Protein AF-A0A7V8X752-F1 (afdb_monomer)

Secondary structure (DSSP, 8-state):
----TTTEEEEPPPHHHHHHHHHHHHHHHHHH--HHHHHHHHTHHHHGGG--EEEEHHHHHHHHHHHHHHHHHHTT--

Radius of gyration: 18.07 Å; Cα contacts (8 Å, |Δi|>4): 47; chains: 1; bounding box: 47×33×44 Å

Solvent-accessible surface area (backbone atoms only — not comparable to full-atom values): 4725 Å² total; per-residue (Å²): 139,92,77,65,71,92,52,38,47,79,44,74,58,50,79,66,54,48,51,51,51,50,53,53,44,52,51,46,28,77,74,65,67,39,63,70,52,47,56,43,61,77,43,35,86,74,46,58,77,72,51,69,39,76,42,51,44,72,58,52,53,52,56,48,50,56,51,50,55,57,53,61,68,64,73,77,80,128

Foldseek 3Di:
DDDDPVWKDKDQDDPVRLVVVLVVLVVVCVVPVDPVSVVCNVPVVVNSRVDIDIGTVVVVVVVVVVVVVVVVVVPPDD

pLDDT: mean 90.41, std 12.04, range [45.31, 98.81]

Sequence (78 aa):
LRVNPASVEVRRGSGAETKELRALIERHVAATGSVRAQSILEDWANQSGAFWRVEPLAVLELAQADVEEENAGTGAAD

Nearest PDB structures (foldseek):
  6s6s-assembly1_C  TM=9.520E-01  e=2.365E-03  Azospirillum brasilense
  7mfm-assembly1_G  TM=7.855E-01  e=2.422E-02  Bacillus subtilis

Mean predicted aligned error: 6.54 Å

Structure (mmCIF, N/CA/C/O backbone):
data_AF-A0A7V8X752-F1
#
_entry.id   AF-A0A7V8X752-F1
#
loop_
_atom_site.group_PDB
_atom_site.id
_atom_site.type_symbol
_atom_site.label_atom_id
_atom_site.label_alt_id
_atom_site.label_comp_id
_atom_site.label_asym_id
_atom_site.label_entity_id
_atom_site.label_seq_id
_atom_site.pdbx_PDB_ins_code
_atom_site.Cartn_x
_atom_site.Cartn_y
_atom_site.Cartn_z
_atom_site.occupancy
_atom_site.B_iso_or_equiv
_atom_site.auth_seq_id
_atom_site.auth_comp_id
_atom_site.auth_asym_id
_atom_site.auth_atom_id
_atom_site.pdbx_PDB_model_num
ATOM 1 N N . LEU A 1 1 ? 8.310 -12.416 3.056 1.00 83.19 1 LEU A N 1
ATOM 2 C CA . LEU A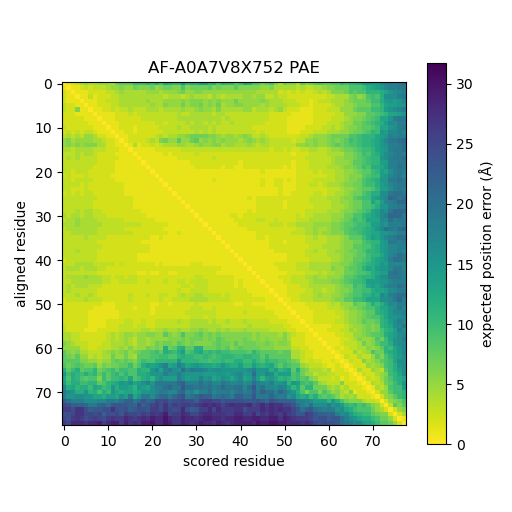 1 1 ? 7.396 -12.127 1.928 1.00 83.19 1 LEU A CA 1
ATOM 3 C C . LEU A 1 1 ? 7.565 -13.241 0.899 1.00 83.19 1 LEU A C 1
ATOM 5 O O . LEU A 1 1 ? 8.705 -13.594 0.634 1.00 83.19 1 LEU A O 1
ATOM 9 N N . ARG A 1 2 ? 6.485 -13.842 0.386 1.00 93.56 2 ARG A N 1
ATOM 10 C CA . ARG A 1 2 ? 6.557 -14.838 -0.699 1.00 93.56 2 ARG A CA 1
ATOM 11 C C . ARG A 1 2 ? 5.979 -14.203 -1.962 1.00 93.56 2 ARG A C 1
ATOM 13 O O . ARG A 1 2 ? 4.815 -13.824 -1.952 1.00 93.56 2 ARG A O 1
ATOM 20 N N . VAL A 1 3 ? 6.798 -14.065 -2.997 1.00 95.31 3 VAL A N 1
ATOM 21 C CA . VAL A 1 3 ? 6.435 -13.528 -4.320 1.00 95.31 3 VAL A CA 1
ATOM 22 C C . VAL A 1 3 ? 7.028 -14.421 -5.405 1.00 95.31 3 VAL A C 1
ATOM 24 O O . VAL A 1 3 ? 7.881 -15.253 -5.098 1.00 95.31 3 VAL A O 1
ATOM 27 N N . ASN A 1 4 ? 6.583 -14.260 -6.652 1.00 96.12 4 ASN A N 1
ATOM 28 C CA . ASN A 1 4 ? 7.248 -14.857 -7.807 1.00 96.12 4 ASN A CA 1
ATOM 29 C C . ASN A 1 4 ? 8.395 -13.933 -8.267 1.00 96.12 4 ASN A C 1
ATOM 31 O O . ASN A 1 4 ? 8.116 -12.945 -8.948 1.00 96.12 4 ASN A O 1
ATOM 35 N N . PRO A 1 5 ? 9.665 -14.223 -7.926 1.00 93.75 5 PRO A N 1
ATOM 36 C CA . PRO A 1 5 ? 10.773 -13.322 -8.235 1.00 93.75 5 PRO A CA 1
ATOM 37 C C . PRO A 1 5 ? 11.055 -13.220 -9.740 1.00 93.75 5 PRO A C 1
ATOM 39 O O . PRO A 1 5 ? 11.715 -12.283 -10.161 1.00 93.75 5 PRO A O 1
ATOM 42 N N . ALA A 1 6 ? 10.542 -14.146 -10.558 1.00 95.56 6 ALA A N 1
ATOM 43 C CA . ALA A 1 6 ? 10.706 -14.101 -12.010 1.00 95.56 6 ALA A CA 1
ATOM 44 C C . ALA A 1 6 ? 9.829 -13.037 -12.693 1.00 95.56 6 ALA A C 1
ATOM 46 O O . ALA A 1 6 ? 9.910 -12.870 -13.904 1.00 95.56 6 ALA A O 1
ATOM 47 N N . SER A 1 7 ? 8.938 -12.364 -11.959 1.00 95.50 7 SER A N 1
ATOM 48 C CA . SER A 1 7 ? 7.991 -11.412 -12.556 1.00 95.50 7 SER A CA 1
ATOM 49 C C . SER A 1 7 ? 7.898 -10.085 -11.819 1.00 95.50 7 SER A C 1
ATOM 51 O O . SER A 1 7 ? 7.367 -9.128 -12.382 1.00 95.50 7 SER A O 1
ATOM 53 N N . VAL A 1 8 ? 8.370 -10.009 -10.573 1.00 97.38 8 VAL A N 1
ATOM 54 C CA . VAL A 1 8 ? 8.260 -8.792 -9.766 1.00 97.38 8 VAL A CA 1
ATOM 55 C C . VAL A 1 8 ? 9.516 -8.520 -8.954 1.00 97.38 8 VAL A C 1
ATOM 57 O O . VAL A 1 8 ? 10.131 -9.435 -8.406 1.00 97.38 8 VAL A O 1
ATOM 60 N N . GLU A 1 9 ? 9.806 -7.236 -8.795 1.00 95.44 9 GLU A N 1
ATOM 61 C CA . GLU A 1 9 ? 10.684 -6.712 -7.762 1.00 95.44 9 GLU A CA 1
ATOM 62 C C . GLU A 1 9 ? 9.859 -6.248 -6.554 1.00 95.44 9 GLU A C 1
ATOM 64 O O . GLU A 1 9 ? 8.698 -5.836 -6.669 1.00 95.44 9 GLU A O 1
ATOM 69 N N . VAL A 1 10 ? 10.452 -6.336 -5.362 1.00 96.50 10 VAL A N 1
ATOM 70 C CA . VAL A 1 10 ? 9.834 -5.887 -4.114 1.00 96.50 10 VAL A CA 1
ATOM 71 C C . VAL A 1 10 ? 10.757 -4.941 -3.366 1.00 96.50 10 VAL A C 1
ATOM 73 O O . VAL A 1 10 ? 11.899 -5.271 -3.059 1.00 96.50 10 VAL A O 1
ATOM 76 N N . ARG A 1 11 ? 10.230 -3.772 -3.007 1.00 94.81 11 ARG A N 1
ATOM 77 C CA . ARG A 1 11 ? 10.957 -2.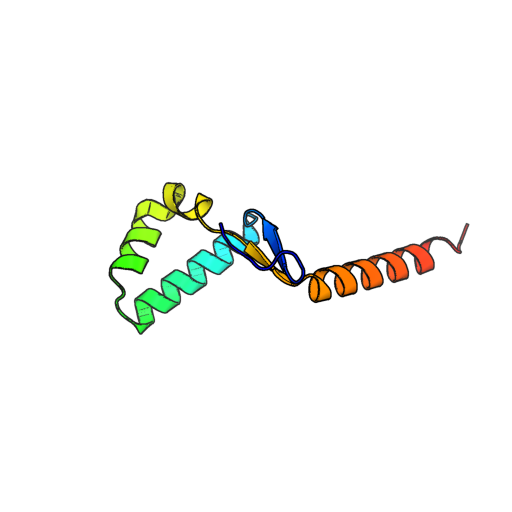745 -2.254 1.00 94.81 11 ARG A CA 1
ATOM 78 C C . ARG A 1 11 ? 10.060 -2.068 -1.229 1.00 94.81 11 ARG A C 1
ATOM 80 O O . ARG A 1 11 ? 8.849 -2.294 -1.176 1.00 94.81 11 ARG A O 1
ATOM 87 N N . ARG A 1 12 ? 10.652 -1.234 -0.377 1.00 94.56 12 ARG A N 1
ATOM 88 C CA . ARG A 1 12 ? 9.871 -0.325 0.470 1.00 94.56 12 ARG A CA 1
ATOM 89 C C . ARG A 1 12 ? 9.342 0.832 -0.371 1.00 94.56 12 ARG A C 1
ATOM 91 O O . ARG A 1 12 ? 9.994 1.264 -1.320 1.00 94.56 12 ARG A O 1
ATOM 98 N N . GLY A 1 13 ? 8.143 1.297 -0.030 1.00 90.62 13 GLY A N 1
ATOM 99 C CA . GLY A 1 13 ? 7.555 2.466 -0.673 1.00 90.62 13 GLY A CA 1
ATOM 100 C C . GLY A 1 13 ? 8.306 3.738 -0.285 1.00 90.62 13 GLY A C 1
ATOM 101 O O . GLY A 1 13 ? 8.707 3.908 0.866 1.00 90.62 13 GLY A O 1
ATOM 102 N N . SER A 1 14 ? 8.475 4.634 -1.248 1.00 90.75 14 SER A N 1
ATOM 103 C CA . SER A 1 14 ? 8.978 5.990 -1.034 1.00 90.75 14 SER A CA 1
ATOM 104 C C . SER A 1 14 ? 7.929 6.891 -0.364 1.00 90.75 14 SER A C 1
ATOM 106 O O . SER A 1 14 ? 6.761 6.526 -0.204 1.00 90.75 14 SER A O 1
ATOM 108 N N . GLY A 1 15 ? 8.317 8.115 0.007 1.00 91.38 15 GLY A N 1
ATOM 109 C CA . GLY A 1 15 ? 7.404 9.092 0.614 1.00 91.38 15 GLY A CA 1
ATOM 110 C C . GLY A 1 15 ? 6.202 9.465 -0.267 1.00 91.38 15 GLY A C 1
ATOM 111 O O . GLY A 1 15 ? 5.123 9.722 0.258 1.00 91.38 15 GLY A O 1
ATOM 112 N N . ALA A 1 16 ? 6.356 9.483 -1.594 1.00 93.56 16 ALA A N 1
ATOM 113 C CA . ALA A 1 16 ? 5.246 9.745 -2.514 1.00 93.56 16 ALA A CA 1
ATOM 114 C C . ALA A 1 16 ? 4.297 8.538 -2.607 1.00 93.56 16 ALA A C 1
ATOM 116 O O . ALA A 1 16 ? 3.093 8.681 -2.416 1.00 93.56 16 ALA A O 1
ATOM 117 N N . GLU A 1 17 ? 4.848 7.337 -2.791 1.00 94.44 17 GLU A N 1
ATOM 118 C CA . GLU A 1 17 ? 4.066 6.096 -2.908 1.00 94.44 17 GLU A CA 1
ATOM 119 C C . GLU A 1 17 ? 3.319 5.760 -1.611 1.00 94.44 17 GLU A C 1
ATOM 121 O O . GLU A 1 17 ? 2.187 5.287 -1.633 1.00 94.44 17 GLU A O 1
ATOM 126 N N . THR A 1 18 ? 3.925 6.031 -0.454 1.00 95.50 18 THR A N 1
ATOM 127 C CA . THR A 1 18 ? 3.269 5.838 0.849 1.00 95.50 18 THR A CA 1
ATOM 128 C C . THR A 1 18 ? 2.141 6.844 1.082 1.00 95.50 18 THR A C 1
ATOM 130 O O . THR A 1 18 ? 1.122 6.477 1.665 1.00 95.50 18 THR A O 1
ATOM 133 N N . LYS A 1 19 ? 2.263 8.088 0.595 1.00 96.56 19 LYS A N 1
ATOM 134 C CA . LYS A 1 19 ? 1.155 9.061 0.612 1.00 96.56 19 LYS A CA 1
ATOM 135 C C . LYS A 1 19 ? -0.002 8.603 -0.270 1.00 96.56 19 LYS A C 1
ATOM 137 O O . LYS A 1 19 ? -1.149 8.670 0.164 1.00 96.56 19 LYS A O 1
ATOM 142 N N . GLU A 1 20 ? 0.293 8.109 -1.469 1.00 97.62 20 GLU A N 1
ATOM 143 C CA . GLU A 1 20 ? -0.722 7.551 -2.364 1.00 97.62 20 GLU A CA 1
ATOM 144 C C . GLU A 1 20 ? -1.419 6.340 -1.729 1.00 97.62 20 GLU A C 1
ATOM 146 O O . GLU A 1 20 ? -2.648 6.293 -1.663 1.00 97.62 20 GLU A O 1
ATOM 151 N N . LEU A 1 21 ? -0.647 5.403 -1.170 1.00 98.06 21 LEU A N 1
ATOM 152 C CA . LEU A 1 21 ? -1.181 4.253 -0.443 1.00 98.06 21 LEU A CA 1
ATOM 153 C C . LEU A 1 21 ? -2.118 4.686 0.691 1.00 98.06 21 LEU A C 1
ATOM 155 O O . LEU A 1 21 ? -3.210 4.135 0.828 1.00 98.06 21 LEU A O 1
ATOM 159 N N . ARG A 1 22 ? -1.723 5.689 1.482 1.00 98.31 22 ARG A N 1
ATOM 160 C CA . ARG A 1 22 ? -2.565 6.229 2.554 1.00 98.31 22 ARG A CA 1
ATOM 161 C C . ARG A 1 22 ? -3.893 6.760 2.011 1.00 98.31 22 ARG A C 1
ATOM 163 O O . ARG A 1 22 ? -4.938 6.385 2.536 1.00 98.31 22 ARG A O 1
ATOM 170 N N . ALA A 1 23 ? -3.868 7.554 0.941 1.00 98.56 23 ALA A N 1
ATOM 171 C CA . ALA A 1 23 ? -5.081 8.092 0.321 1.00 98.56 23 ALA A CA 1
ATOM 172 C C . ALA A 1 23 ? -6.016 6.979 -0.197 1.00 98.56 23 ALA A C 1
ATOM 174 O O . ALA A 1 23 ? -7.240 7.062 -0.065 1.00 98.56 23 ALA A O 1
ATOM 175 N N . LEU A 1 24 ? -5.457 5.894 -0.744 1.00 98.62 24 LEU A N 1
ATOM 176 C CA . LEU A 1 24 ? -6.233 4.723 -1.166 1.00 98.62 24 LEU A CA 1
ATOM 177 C C . LEU A 1 24 ? -6.894 4.006 0.019 1.00 98.62 24 LEU A C 1
ATOM 179 O O . LEU A 1 24 ? -8.047 3.583 -0.092 1.00 98.62 24 LEU A O 1
ATOM 183 N N . ILE A 1 25 ? -6.193 3.888 1.150 1.00 98.50 25 ILE A N 1
ATOM 184 C CA . ILE A 1 25 ? -6.731 3.291 2.380 1.00 98.50 25 ILE A CA 1
ATOM 185 C C . ILE A 1 25 ? -7.831 4.182 2.972 1.00 98.50 25 ILE A C 1
ATOM 187 O O . ILE A 1 25 ? -8.885 3.669 3.341 1.00 98.50 25 ILE A O 1
ATOM 191 N N . GLU A 1 26 ? -7.645 5.502 2.997 1.00 98.75 26 GLU A N 1
ATOM 192 C CA . GLU A 1 26 ? -8.669 6.469 3.424 1.00 98.75 26 GLU A CA 1
ATOM 193 C C . GLU A 1 26 ? -9.939 6.344 2.570 1.00 98.75 26 GLU A C 1
ATOM 195 O O . GLU A 1 26 ? -11.042 6.199 3.106 1.00 98.75 26 GLU A O 1
ATOM 200 N N . ARG A 1 27 ? -9.795 6.281 1.239 1.00 98.75 27 ARG A N 1
ATOM 201 C CA . ARG A 1 27 ? -10.921 6.032 0.324 1.00 98.75 27 ARG A CA 1
ATOM 202 C C . ARG A 1 27 ? -11.598 4.691 0.604 1.00 98.75 27 ARG A C 1
ATOM 204 O O . ARG A 1 27 ? -12.823 4.599 0.568 1.00 98.75 27 ARG A O 1
ATOM 211 N N . HIS A 1 28 ? -10.819 3.647 0.874 1.00 98.75 28 HIS A N 1
ATOM 212 C CA . HIS A 1 28 ? -11.354 2.333 1.215 1.00 98.75 28 HIS A CA 1
ATOM 213 C C . HIS A 1 28 ? -12.160 2.367 2.521 1.00 98.75 28 HIS A C 1
ATOM 215 O O . HIS A 1 28 ? -13.251 1.799 2.564 1.00 98.75 28 HIS A O 1
ATOM 221 N N . VAL A 1 29 ? -11.686 3.067 3.557 1.00 98.81 29 VAL A N 1
ATOM 222 C CA . VAL A 1 29 ? -12.444 3.273 4.802 1.00 98.81 29 VAL A CA 1
ATOM 223 C C . VAL A 1 29 ? -13.754 3.997 4.522 1.00 98.81 29 VAL A C 1
ATOM 225 O O . VAL A 1 29 ? -14.798 3.521 4.958 1.00 98.81 29 VAL A O 1
ATOM 228 N N . ALA A 1 30 ? -13.725 5.088 3.755 1.00 98.62 30 ALA A N 1
ATOM 229 C CA . ALA A 1 30 ? -14.932 5.843 3.421 1.00 98.62 30 ALA A CA 1
ATOM 230 C C . ALA A 1 30 ? -15.972 4.991 2.672 1.00 98.62 30 ALA A C 1
ATOM 232 O O . ALA A 1 30 ? -17.168 5.111 2.923 1.00 98.62 30 ALA A O 1
ATOM 233 N N . ALA A 1 31 ? -15.521 4.106 1.779 1.00 98.69 31 ALA A N 1
ATOM 234 C CA . ALA A 1 31 ? -16.402 3.259 0.981 1.00 98.69 31 ALA A CA 1
ATOM 235 C C . ALA A 1 31 ? -16.924 2.015 1.721 1.00 98.69 31 ALA A C 1
ATOM 237 O O . ALA A 1 31 ? -17.961 1.478 1.341 1.00 98.69 31 ALA A O 1
ATOM 238 N N . THR A 1 32 ? -16.200 1.513 2.728 1.00 98.69 32 THR A N 1
ATOM 239 C CA . THR A 1 32 ? -16.471 0.180 3.307 1.00 98.69 32 THR A CA 1
ATOM 240 C C . THR A 1 32 ? -16.659 0.155 4.819 1.00 98.69 32 THR A C 1
ATOM 242 O O . THR A 1 32 ? -17.146 -0.840 5.345 1.00 98.69 32 THR A O 1
ATOM 245 N N . GLY A 1 33 ? -16.243 1.199 5.540 1.00 98.19 33 GLY A N 1
ATOM 246 C CA . GLY A 1 33 ? -16.212 1.196 7.005 1.00 98.19 33 GLY A CA 1
ATOM 247 C C . GLY A 1 33 ? -15.220 0.189 7.605 1.00 98.19 33 GLY A C 1
ATOM 248 O O . GLY A 1 33 ? -15.388 -0.226 8.748 1.00 98.19 33 GLY A O 1
ATOM 249 N N . SER A 1 34 ? -14.209 -0.249 6.847 1.00 98.62 34 SER A N 1
ATOM 250 C CA . SER A 1 34 ? -13.256 -1.281 7.274 1.00 98.62 34 SER A CA 1
ATOM 251 C C . SER A 1 34 ? -12.500 -0.895 8.553 1.00 98.62 34 SER A C 1
ATOM 253 O O . SER A 1 34 ? -11.597 -0.058 8.526 1.00 98.62 34 SER A O 1
ATOM 255 N N . VAL A 1 35 ? -12.819 -1.577 9.660 1.00 98.44 35 VAL A N 1
ATOM 256 C CA . VAL A 1 35 ? -12.169 -1.398 10.975 1.00 98.44 35 VAL A CA 1
ATOM 257 C C . VAL A 1 35 ? -10.663 -1.639 10.882 1.00 98.44 35 VAL A C 1
ATOM 259 O O . VAL A 1 35 ? -9.867 -0.880 11.420 1.00 98.44 35 VAL A O 1
ATOM 262 N N . ARG A 1 36 ? -10.237 -2.657 10.122 1.00 98.06 36 ARG A N 1
ATOM 263 C CA . ARG A 1 36 ? -8.808 -2.939 9.925 1.00 98.06 36 ARG A CA 1
ATOM 264 C C . ARG A 1 36 ? -8.088 -1.773 9.250 1.00 98.06 36 ARG A C 1
ATOM 266 O O . ARG A 1 36 ? -6.966 -1.448 9.622 1.00 98.06 36 ARG A O 1
ATOM 273 N N . ALA A 1 37 ? -8.708 -1.179 8.235 1.00 98.31 37 ALA A N 1
ATOM 274 C CA . ALA A 1 37 ? -8.121 -0.050 7.530 1.00 98.31 37 ALA A CA 1
ATOM 275 C C . ALA A 1 37 ? -8.101 1.214 8.403 1.00 98.31 37 ALA A C 1
ATOM 277 O O . ALA A 1 37 ? -7.116 1.944 8.362 1.00 98.31 37 ALA A O 1
ATOM 278 N N . GLN A 1 38 ? -9.117 1.420 9.246 1.00 98.62 38 GLN A N 1
ATOM 279 C CA . GLN A 1 38 ? -9.116 2.476 10.263 1.00 98.62 38 GLN A CA 1
ATOM 280 C C . GLN A 1 38 ? -7.933 2.319 11.224 1.00 98.62 38 GLN A C 1
ATOM 282 O O . GLN A 1 38 ? -7.145 3.250 11.349 1.00 98.62 38 GLN A O 1
ATOM 287 N N . SER A 1 39 ? -7.716 1.127 11.788 1.00 98.31 39 SER A N 1
ATOM 288 C CA . SER A 1 39 ? -6.579 0.884 12.690 1.00 98.31 39 SER A CA 1
ATOM 289 C C . SER A 1 39 ? -5.217 1.099 12.018 1.00 98.31 39 SER A C 1
ATOM 291 O O . SER A 1 39 ? -4.279 1.571 12.653 1.00 98.31 39 SER A O 1
ATOM 293 N N . ILE A 1 40 ? -5.092 0.791 10.720 1.00 98.31 40 ILE A N 1
ATOM 294 C CA . ILE A 1 40 ? -3.869 1.090 9.957 1.00 98.31 40 ILE A CA 1
ATOM 295 C C . ILE A 1 40 ? -3.634 2.605 9.856 1.00 98.31 40 ILE A C 1
ATOM 297 O O . ILE A 1 40 ? -2.490 3.047 9.947 1.00 98.31 40 ILE A O 1
ATOM 301 N N . LEU A 1 41 ? -4.690 3.398 9.650 1.00 98.38 41 LEU A N 1
ATOM 302 C CA . LEU A 1 41 ? -4.596 4.858 9.543 1.00 98.38 41 LEU A CA 1
ATOM 303 C C . LEU A 1 41 ? -4.337 5.531 10.896 1.00 98.38 41 LEU A C 1
ATOM 305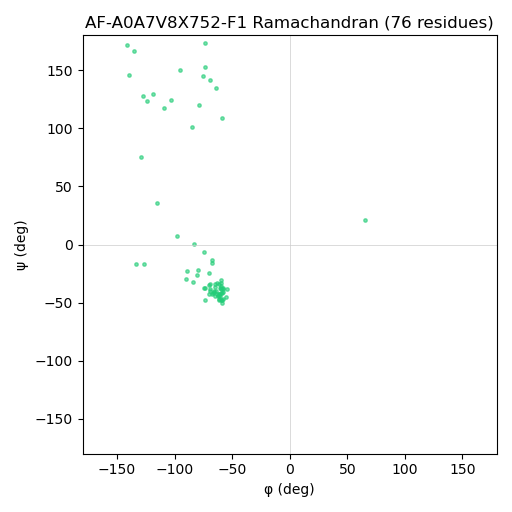 O O . LEU A 1 41 ? -3.573 6.493 10.950 1.00 98.38 41 LEU A O 1
ATOM 309 N N . GLU A 1 42 ? -4.940 5.023 11.970 1.00 98.44 42 GLU A N 1
ATOM 310 C CA . GLU A 1 42 ? -4.749 5.517 13.341 1.00 98.44 42 GLU A CA 1
ATOM 311 C C . GLU A 1 42 ? -3.284 5.416 13.791 1.00 98.44 42 GLU A C 1
ATOM 313 O O . GLU A 1 42 ? -2.783 6.313 14.465 1.00 98.44 42 GLU A O 1
ATOM 318 N N . ASP A 1 43 ? -2.579 4.368 13.356 1.00 97.75 43 ASP A N 1
ATOM 319 C CA . ASP A 1 43 ? -1.176 4.102 13.692 1.00 97.75 43 ASP A CA 1
ATOM 320 C C . ASP A 1 43 ? -0.252 4.160 12.458 1.00 97.75 43 ASP A C 1
ATOM 322 O O . ASP A 1 43 ? 0.716 3.409 12.309 1.00 97.75 43 ASP A O 1
ATOM 326 N N . TRP A 1 44 ? -0.549 5.066 11.521 1.00 97.12 44 TRP A N 1
ATOM 327 C CA . TRP A 1 44 ? 0.114 5.095 10.212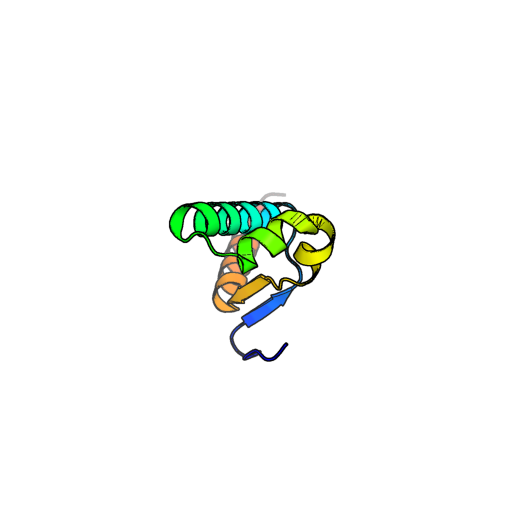 1.00 97.12 44 TRP A CA 1
ATOM 328 C C . TRP A 1 44 ? 1.649 5.159 10.284 1.00 97.12 44 TRP A C 1
ATOM 330 O O . TRP A 1 44 ? 2.340 4.518 9.488 1.00 97.12 44 TRP A O 1
ATOM 340 N N . ALA A 1 45 ? 2.202 5.909 11.242 1.00 95.0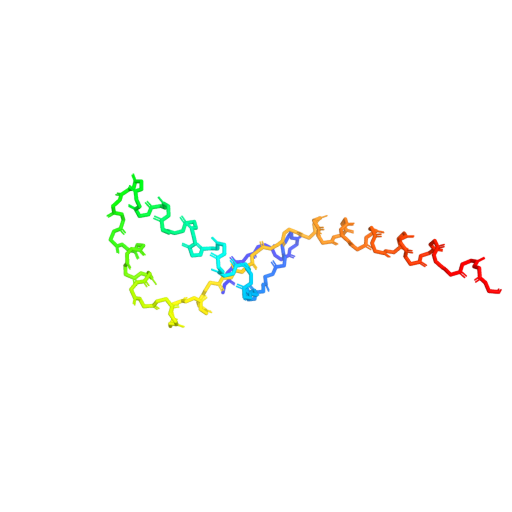6 45 ALA A N 1
ATOM 341 C CA . ALA A 1 45 ? 3.648 6.063 11.402 1.00 95.06 45 ALA A CA 1
ATOM 342 C C . ALA A 1 45 ? 4.358 4.719 11.645 1.00 95.06 45 ALA A C 1
ATOM 344 O O . ALA A 1 45 ? 5.428 4.488 11.086 1.00 95.06 45 ALA A O 1
ATOM 345 N N . ASN A 1 46 ? 3.736 3.815 12.404 1.00 95.69 46 ASN A N 1
ATOM 346 C CA . ASN A 1 46 ? 4.299 2.501 12.707 1.00 95.69 46 ASN A CA 1
ATOM 347 C C . ASN A 1 46 ? 3.889 1.437 11.675 1.00 95.69 46 ASN A C 1
ATOM 349 O O . ASN A 1 46 ? 4.646 0.504 11.410 1.00 95.69 46 ASN A O 1
ATOM 353 N N . GLN A 1 47 ? 2.714 1.580 11.051 1.00 95.81 47 GLN A N 1
ATOM 354 C CA . GLN A 1 47 ? 2.177 0.594 10.103 1.00 95.81 47 GLN A CA 1
ATOM 355 C C . GLN A 1 47 ? 2.707 0.769 8.673 1.00 95.81 47 GLN A C 1
ATOM 357 O O . GLN A 1 47 ? 2.881 -0.212 7.948 1.00 95.81 47 GLN A O 1
ATOM 362 N N . SER A 1 48 ? 2.990 2.002 8.246 1.00 94.69 48 SER A N 1
ATOM 363 C CA . SER A 1 48 ? 3.393 2.308 6.863 1.00 94.69 48 SER A CA 1
ATOM 364 C C . SER A 1 48 ? 4.650 1.550 6.423 1.00 94.69 48 SER A C 1
ATOM 366 O O . SER A 1 48 ? 4.708 1.034 5.305 1.00 94.69 48 SER A O 1
ATOM 368 N N . GLY A 1 49 ? 5.621 1.384 7.326 1.00 93.25 49 GLY A N 1
ATOM 369 C CA . GLY A 1 49 ? 6.855 0.637 7.077 1.00 93.25 49 GLY A CA 1
ATOM 370 C C . GLY A 1 49 ? 6.660 -0.872 6.886 1.00 93.25 49 GLY A C 1
ATOM 371 O O . GLY A 1 49 ? 7.576 -1.546 6.417 1.00 93.25 49 GLY A O 1
ATOM 372 N N . ALA A 1 50 ? 5.487 -1.424 7.213 1.00 93.31 50 ALA A N 1
ATOM 373 C CA . ALA A 1 50 ? 5.188 -2.840 7.015 1.00 93.31 50 ALA A CA 1
ATOM 374 C C . ALA A 1 50 ? 4.817 -3.171 5.559 1.00 93.31 50 ALA A C 1
ATOM 376 O O . ALA A 1 50 ? 4.988 -4.319 5.135 1.00 93.31 50 ALA A O 1
ATOM 377 N N . PHE A 1 51 ? 4.366 -2.185 4.779 1.00 96.12 51 PHE A N 1
ATOM 378 C CA . PHE A 1 51 ? 3.953 -2.384 3.393 1.00 96.12 51 PHE A CA 1
ATOM 379 C C . PHE A 1 51 ? 5.141 -2.608 2.450 1.00 96.12 51 PHE A C 1
ATOM 381 O O . PHE A 1 51 ? 6.268 -2.154 2.679 1.00 96.12 51 PHE A O 1
ATOM 388 N N . TRP A 1 52 ? 4.863 -3.334 1.369 1.00 96.88 52 TRP A N 1
ATOM 389 C CA . TRP A 1 52 ? 5.802 -3.609 0.288 1.00 96.88 52 TRP A CA 1
ATOM 390 C C . TRP A 1 52 ? 5.247 -3.036 -1.006 1.00 96.88 52 TRP A C 1
ATOM 392 O O . TRP A 1 52 ? 4.104 -3.314 -1.369 1.00 96.88 52 TRP A O 1
ATOM 402 N N . ARG A 1 53 ? 6.071 -2.261 -1.709 1.00 95.69 53 ARG A N 1
ATOM 403 C CA . ARG A 1 53 ? 5.827 -1.905 -3.101 1.00 95.69 53 ARG A CA 1
ATOM 404 C C . ARG A 1 53 ? 6.251 -3.099 -3.943 1.00 95.69 53 ARG A C 1
ATOM 406 O O . ARG A 1 53 ? 7.401 -3.525 -3.877 1.00 95.69 53 ARG A O 1
ATOM 413 N N . VAL A 1 54 ? 5.299 -3.645 -4.686 1.00 96.25 54 VAL A N 1
ATOM 414 C CA . VAL A 1 54 ? 5.533 -4.711 -5.659 1.00 96.25 54 VAL A CA 1
ATOM 415 C C . VAL A 1 54 ? 5.512 -4.068 -7.029 1.00 96.25 54 VAL A C 1
ATOM 417 O O . VAL A 1 54 ? 4.537 -3.394 -7.359 1.00 96.25 54 VAL A O 1
ATOM 420 N N . GLU A 1 55 ? 6.575 -4.240 -7.797 1.00 95.06 55 GLU A N 1
ATOM 421 C CA . GLU A 1 55 ? 6.749 -3.618 -9.104 1.00 95.06 55 GLU A CA 1
ATOM 422 C C . GLU A 1 55 ? 6.992 -4.702 -10.161 1.00 95.06 55 GLU A C 1
ATOM 424 O O . GLU A 1 55 ? 7.879 -5.534 -9.970 1.00 95.06 55 GLU A O 1
ATOM 429 N N . PRO A 1 56 ? 6.187 -4.776 -11.237 1.00 96.31 56 PRO A N 1
ATOM 430 C CA . PRO A 1 56 ? 6.422 -5.749 -12.299 1.00 96.31 56 PRO A CA 1
ATOM 431 C C . PRO A 1 56 ? 7.752 -5.484 -13.007 1.00 96.31 56 PRO A C 1
ATOM 433 O O . PRO A 1 56 ? 8.013 -4.348 -13.398 1.00 96.31 56 PRO A O 1
ATOM 436 N N . LEU A 1 57 ? 8.548 -6.533 -13.241 1.00 94.69 57 LEU A N 1
ATOM 437 C CA . LEU A 1 57 ? 9.835 -6.398 -13.939 1.00 94.69 57 LEU A CA 1
ATOM 438 C C . LEU A 1 57 ? 9.662 -5.797 -15.340 1.00 94.69 57 LEU A C 1
ATOM 440 O O . LEU A 1 57 ? 10.419 -4.914 -15.713 1.00 94.69 57 LEU A O 1
ATOM 444 N N . ALA A 1 58 ? 8.592 -6.159 -16.053 1.00 92.75 58 ALA A N 1
ATOM 445 C CA . ALA A 1 58 ? 8.298 -5.603 -17.375 1.00 92.75 58 ALA A CA 1
ATOM 446 C C . ALA A 1 58 ? 8.106 -4.072 -17.368 1.00 92.75 58 ALA A C 1
ATOM 448 O O . ALA A 1 58 ? 8.403 -3.406 -18.351 1.00 92.75 58 ALA A O 1
ATOM 449 N N . VAL A 1 59 ? 7.607 -3.498 -16.265 1.00 91.44 59 VAL A N 1
ATOM 450 C CA . VAL A 1 59 ? 7.471 -2.037 -16.129 1.00 91.44 59 VAL A CA 1
ATOM 451 C C . VAL A 1 59 ? 8.835 -1.392 -15.886 1.00 91.44 59 VAL A C 1
ATOM 453 O O . VAL A 1 59 ? 9.100 -0.319 -16.419 1.00 91.44 59 VAL A O 1
ATOM 456 N N . LEU A 1 60 ? 9.705 -2.048 -15.112 1.00 89.75 60 LEU A N 1
ATOM 457 C CA . LEU A 1 60 ? 11.070 -1.575 -14.873 1.00 89.75 60 LEU A CA 1
ATOM 458 C C . LEU A 1 60 ? 11.909 -1.613 -16.152 1.00 89.75 60 LEU A C 1
ATOM 460 O O . LEU A 1 60 ? 12.628 -0.660 -16.421 1.00 89.75 60 LEU A O 1
ATOM 464 N N . GLU A 1 61 ? 11.779 -2.674 -16.947 1.00 89.38 61 GLU A N 1
ATOM 465 C CA . GLU A 1 61 ? 12.469 -2.822 -18.234 1.00 89.38 61 GLU A CA 1
ATOM 466 C C . GLU A 1 61 ? 12.072 -1.715 -19.219 1.00 89.38 61 GLU A C 1
ATOM 468 O O . GLU A 1 61 ? 12.939 -1.106 -19.840 1.00 89.38 61 GLU A O 1
ATOM 473 N N . LEU A 1 62 ? 10.774 -1.397 -19.316 1.00 89.12 62 LEU A N 1
ATOM 474 C CA . LEU A 1 62 ? 10.296 -0.281 -20.141 1.00 89.12 62 LEU A CA 1
ATOM 475 C C . LEU A 1 62 ? 10.865 1.060 -19.663 1.00 89.12 62 LEU A C 1
ATOM 477 O O . LEU A 1 62 ? 11.392 1.824 -20.463 1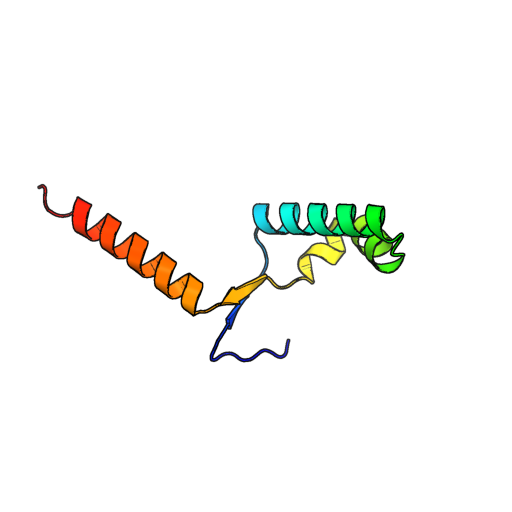.00 89.12 62 LEU A O 1
ATOM 481 N N . ALA A 1 63 ? 10.827 1.317 -18.353 1.00 86.56 63 ALA A N 1
ATOM 482 C CA . ALA A 1 63 ? 11.371 2.550 -17.790 1.00 86.56 63 ALA A CA 1
ATOM 483 C C . ALA A 1 63 ? 12.891 2.684 -18.004 1.00 86.56 63 ALA A C 1
ATOM 485 O O . ALA A 1 63 ? 13.395 3.792 -18.155 1.00 86.56 63 ALA A O 1
ATOM 486 N N . GLN A 1 64 ? 13.634 1.573 -18.009 1.00 83.31 64 GLN A N 1
ATOM 487 C CA . GLN A 1 64 ? 15.069 1.570 -18.305 1.00 83.31 64 GLN A CA 1
ATOM 488 C C . GLN A 1 64 ? 15.347 1.884 -19.776 1.00 83.31 64 GLN A C 1
ATOM 490 O O . GLN A 1 64 ? 16.229 2.693 -20.054 1.00 83.31 64 GLN A O 1
ATOM 495 N N . ALA A 1 65 ? 14.575 1.302 -20.695 1.00 81.44 65 ALA A N 1
ATOM 496 C CA . ALA A 1 65 ? 14.705 1.574 -22.123 1.00 81.44 65 ALA A CA 1
ATOM 497 C C . ALA A 1 65 ? 14.465 3.059 -22.447 1.00 81.44 65 ALA A C 1
ATOM 499 O O . ALA A 1 65 ? 15.270 3.662 -23.153 1.00 81.44 65 ALA A O 1
ATOM 500 N N . ASP A 1 66 ? 13.433 3.670 -21.855 1.00 81.31 66 ASP A N 1
ATOM 501 C CA . ASP A 1 66 ? 13.141 5.100 -22.030 1.00 81.31 66 ASP A CA 1
ATOM 502 C C . ASP A 1 66 ? 14.329 5.983 -21.588 1.00 81.31 66 ASP A C 1
ATOM 504 O O . ASP A 1 66 ? 14.703 6.941 -22.266 1.00 81.31 66 ASP A O 1
ATOM 508 N N . VAL A 1 67 ? 14.971 5.633 -20.465 1.00 78.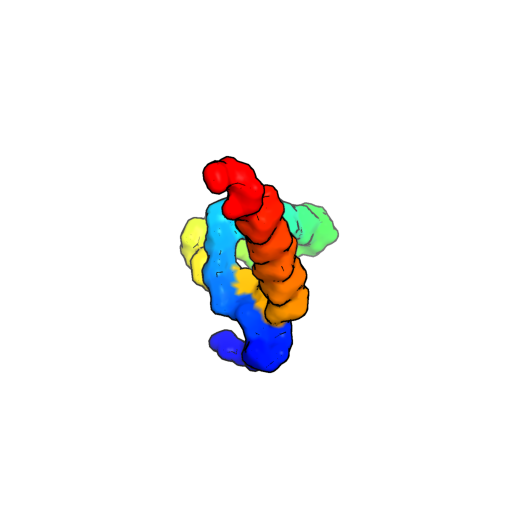88 67 VAL A N 1
ATOM 509 C CA . VAL A 1 67 ? 16.144 6.352 -19.937 1.00 78.88 67 VAL A CA 1
ATOM 510 C C . VAL A 1 67 ? 17.378 6.150 -20.824 1.00 78.88 67 VAL A C 1
ATOM 512 O O . VAL A 1 67 ? 18.164 7.080 -21.011 1.00 78.88 67 VAL A O 1
ATOM 515 N N . GLU A 1 68 ? 17.589 4.954 -21.371 1.00 76.94 68 GLU A N 1
ATOM 516 C CA . GLU A 1 68 ? 18.697 4.682 -22.295 1.00 76.94 68 GLU A CA 1
ATOM 517 C C . GLU A 1 68 ? 18.546 5.458 -23.610 1.00 76.94 68 GLU A C 1
ATOM 519 O O . GLU A 1 68 ? 19.526 6.040 -24.086 1.00 76.94 68 GLU A O 1
ATOM 524 N N . GLU A 1 69 ? 17.330 5.542 -24.157 1.00 74.38 69 GLU A N 1
ATOM 525 C CA . GLU A 1 69 ? 17.033 6.354 -25.342 1.00 74.38 69 GLU A CA 1
ATOM 526 C C . GLU A 1 69 ? 17.286 7.852 -25.094 1.00 74.38 69 GLU A C 1
ATOM 528 O O . GLU A 1 69 ? 17.938 8.512 -25.911 1.00 74.38 69 GLU A O 1
ATOM 533 N N . GLU A 1 70 ? 16.849 8.390 -23.950 1.00 71.88 70 GLU A N 1
ATOM 534 C CA . GLU A 1 70 ? 17.074 9.796 -23.576 1.00 71.88 70 GLU A CA 1
ATOM 535 C C . GLU A 1 70 ? 18.575 10.129 -23.444 1.00 71.88 70 GLU A C 1
ATOM 537 O O . GLU A 1 70 ? 19.055 11.156 -23.944 1.00 71.88 70 GLU A O 1
ATOM 542 N N . ASN A 1 71 ? 19.348 9.233 -22.824 1.00 72.06 71 ASN A N 1
ATOM 543 C CA . ASN A 1 71 ? 20.792 9.406 -22.666 1.00 72.06 71 ASN A CA 1
ATOM 544 C C . ASN A 1 71 ? 21.546 9.281 -24.001 1.00 72.06 71 ASN A C 1
ATOM 546 O O . ASN A 1 71 ? 22.466 10.060 -24.264 1.00 72.06 71 ASN A O 1
ATOM 550 N N . ALA A 1 72 ? 21.151 8.344 -24.869 1.00 72.56 72 ALA A N 1
ATOM 551 C CA . ALA A 1 72 ? 21.759 8.162 -26.187 1.00 72.56 72 ALA A CA 1
ATOM 552 C C . ALA A 1 72 ? 21.526 9.367 -27.117 1.00 72.56 72 ALA A C 1
ATOM 554 O O . ALA A 1 72 ? 22.409 9.716 -27.901 1.00 72.56 72 ALA A O 1
ATOM 555 N N . GLY A 1 73 ? 20.377 10.041 -27.004 1.00 61.62 73 GLY A N 1
ATOM 556 C CA . GLY A 1 73 ? 20.077 11.259 -27.762 1.00 61.62 73 GLY A CA 1
ATOM 557 C C . GLY A 1 73 ? 20.887 12.490 -27.334 1.00 61.62 73 GLY A C 1
ATOM 5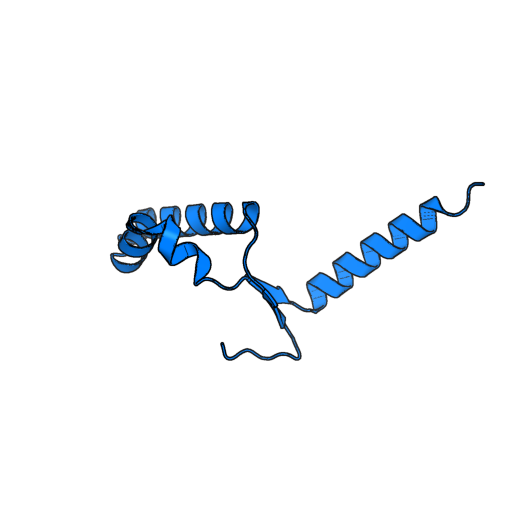58 O O . GLY A 1 73 ? 21.112 13.387 -28.145 1.00 61.62 73 GLY A O 1
ATOM 559 N N . THR A 1 74 ? 21.366 12.530 -26.088 1.00 59.94 74 THR A N 1
ATOM 560 C CA . THR A 1 74 ? 22.078 13.692 -25.520 1.00 59.94 74 THR A CA 1
ATOM 561 C C . THR A 1 74 ? 23.598 13.640 -25.756 1.00 59.94 74 THR A C 1
ATOM 563 O O . THR A 1 74 ? 24.252 14.677 -25.780 1.00 59.94 74 THR A O 1
ATOM 566 N N . GLY A 1 75 ? 24.179 12.457 -25.995 1.00 56.91 75 GLY A N 1
ATOM 567 C CA . GLY A 1 75 ? 25.632 12.268 -26.156 1.00 56.91 75 GLY A CA 1
ATOM 568 C C . GLY A 1 75 ? 26.220 12.542 -27.551 1.00 56.91 75 GLY A C 1
ATOM 569 O O .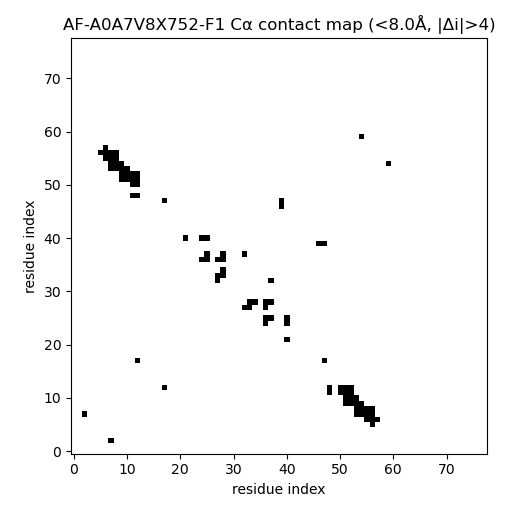 GLY A 1 75 ? 27.418 12.353 -27.738 1.00 56.91 75 GLY A O 1
ATOM 570 N N . ALA A 1 76 ? 25.417 12.945 -28.542 1.00 56.72 76 ALA A N 1
ATOM 571 C CA . ALA A 1 76 ? 25.857 13.103 -29.938 1.00 56.72 76 ALA A CA 1
ATOM 572 C C . ALA A 1 76 ? 26.209 14.551 -30.353 1.00 56.72 76 ALA A C 1
ATOM 574 O O . ALA A 1 76 ? 26.438 14.802 -31.537 1.00 56.72 76 ALA A O 1
ATOM 575 N N . ALA A 1 77 ? 26.241 15.499 -29.413 1.00 56.97 77 ALA A N 1
ATOM 576 C CA . ALA A 1 77 ? 26.549 16.905 -29.678 1.00 56.97 77 ALA A CA 1
ATOM 577 C C . ALA A 1 77 ? 27.638 17.435 -28.725 1.00 56.97 77 ALA A C 1
ATOM 579 O O . ALA A 1 77 ? 27.333 18.182 -27.801 1.00 56.97 77 ALA A O 1
ATOM 580 N N . ASP A 1 78 ? 28.893 17.048 -28.963 1.00 45.31 78 ASP A N 1
ATOM 581 C CA . ASP A 1 78 ? 30.104 17.730 -28.466 1.00 45.31 78 ASP A CA 1
ATOM 582 C C . ASP A 1 78 ? 31.224 17.630 -29.518 1.00 45.31 78 ASP A C 1
ATOM 584 O O . ASP A 1 78 ? 31.413 16.521 -30.078 1.00 45.31 78 ASP A O 1
#